Protein AF-A0AAE0E915-F1 (afdb_monomer_lite)

pLDDT: mean 75.35, std 16.64, range [34.5, 95.5]

Radius of gyration: 15.24 Å; chains: 1; bounding box: 32×44×37 Å

Secondary structure (DSSP, 8-state):
-----EE-GGGS-SS-S-TTTT--EEEEE--TT--EE--S-TTS---S-TT--EEEEES-TT-BB---SB-TT--EEEEEEEEEEEEEESB-TT--EEEEEEEEEEEE-GGGGGS--SEE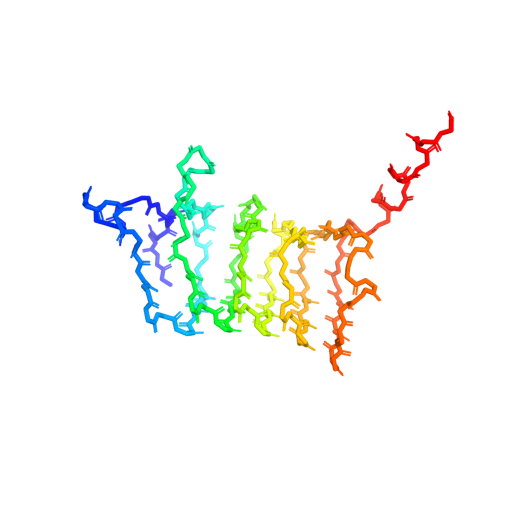EEEEEEE-SSSTTGGG---

Structure (mmCIF, N/CA/C/O backbone):
data_AF-A0AAE0E915-F1
#
_entry.id   AF-A0AAE0E915-F1
#
loop_
_atom_site.group_PDB
_atom_site.id
_atom_site.type_symbol
_atom_site.label_atom_id
_atom_site.label_alt_id
_atom_site.label_comp_id
_atom_site.label_asym_id
_atom_site.label_entity_id
_atom_site.label_seq_id
_atom_site.pdbx_PDB_ins_code
_atom_site.Cartn_x
_atom_site.Cartn_y
_atom_site.Cartn_z
_atom_site.occupancy
_atom_site.B_iso_or_equiv
_atom_site.auth_seq_id
_atom_site.auth_comp_id
_atom_site.auth_asym_id
_atom_site.auth_atom_id
_atom_site.pdbx_PDB_model_num
ATOM 1 N N . MET A 1 1 ? -8.184 -8.675 13.467 1.00 48.00 1 MET A N 1
ATOM 2 C CA . MET A 1 1 ? -7.043 -9.411 14.085 1.00 48.00 1 MET A CA 1
ATOM 3 C C . MET A 1 1 ? -6.338 -8.506 15.096 1.00 48.00 1 MET A C 1
ATOM 5 O O . MET A 1 1 ? -6.139 -7.343 14.780 1.00 48.00 1 MET A O 1
ATOM 9 N N . LYS A 1 2 ? -5.977 -8.981 16.298 1.00 54.91 2 LYS A N 1
ATOM 10 C CA . LYS A 1 2 ? -5.169 -8.201 17.261 1.00 54.91 2 LYS A CA 1
ATOM 11 C C . LYS A 1 2 ? -3.710 -8.648 17.155 1.00 54.91 2 LYS A C 1
ATOM 13 O O . LYS A 1 2 ? -3.443 -9.816 17.411 1.00 54.91 2 LYS A O 1
ATOM 18 N N . GLY A 1 3 ? -2.792 -7.750 16.792 1.00 68.69 3 GLY A N 1
ATOM 19 C CA . GLY A 1 3 ? -1.358 -7.965 17.038 1.00 68.69 3 GLY A CA 1
ATOM 20 C C . GLY A 1 3 ? -0.378 -7.640 15.909 1.00 68.69 3 GLY A C 1
ATOM 21 O O . GLY A 1 3 ? 0.806 -7.506 16.199 1.00 68.69 3 GLY A O 1
ATOM 22 N N . LEU A 1 4 ? -0.814 -7.478 14.654 1.00 70.88 4 LEU A N 1
ATOM 23 C CA . LEU A 1 4 ? 0.121 -7.171 13.565 1.00 70.88 4 LEU A CA 1
ATOM 24 C C . LEU A 1 4 ? 0.373 -5.663 13.487 1.00 70.88 4 LEU A C 1
ATOM 26 O O . LEU A 1 4 ? -0.437 -4.936 12.923 1.00 70.88 4 LEU A O 1
ATOM 30 N N . LYS A 1 5 ? 1.483 -5.211 14.080 1.00 76.94 5 LYS A N 1
ATOM 31 C CA . LYS A 1 5 ? 1.885 -3.794 14.087 1.00 76.94 5 LYS A CA 1
ATOM 32 C C . LYS A 1 5 ? 2.768 -3.389 12.917 1.00 76.94 5 LYS A C 1
ATOM 34 O O . LYS A 1 5 ? 2.686 -2.259 12.445 1.00 76.94 5 LYS A O 1
ATOM 39 N N . CYS A 1 6 ? 3.595 -4.309 12.439 1.00 72.06 6 CYS A N 1
ATOM 40 C CA . CYS A 1 6 ? 4.526 -4.065 11.350 1.00 72.06 6 CYS A CA 1
ATOM 41 C C . CYS A 1 6 ? 4.522 -5.260 10.401 1.00 72.06 6 CYS A C 1
ATOM 43 O O . CYS A 1 6 ? 4.474 -6.410 10.841 1.00 72.06 6 CYS A O 1
ATOM 45 N N . ILE A 1 7 ? 4.577 -4.967 9.107 1.00 71.69 7 ILE A N 1
ATOM 46 C CA . ILE A 1 7 ? 4.914 -5.928 8.059 1.00 71.69 7 ILE A CA 1
ATOM 47 C C . ILE A 1 7 ? 6.316 -5.533 7.612 1.00 71.69 7 ILE A C 1
ATOM 49 O O . ILE A 1 7 ? 6.480 -4.610 6.810 1.00 71.69 7 ILE A O 1
ATOM 53 N N . GLY A 1 8 ? 7.304 -6.172 8.234 1.00 65.75 8 GLY A N 1
ATOM 54 C CA . GLY A 1 8 ? 8.716 -5.848 8.095 1.00 65.75 8 GLY A CA 1
ATOM 55 C C . GLY A 1 8 ? 9.505 -6.906 7.333 1.00 65.75 8 GLY A C 1
ATOM 56 O O . GLY A 1 8 ? 8.958 -7.882 6.808 1.00 65.75 8 GLY A O 1
ATOM 57 N N . SER A 1 9 ? 10.822 -6.687 7.279 1.00 61.41 9 SER A N 1
ATOM 58 C CA . SER A 1 9 ? 11.791 -7.499 6.533 1.00 61.41 9 SER A CA 1
ATOM 59 C C . SER A 1 9 ? 11.772 -9.006 6.871 1.00 61.41 9 SER A C 1
ATOM 61 O O . SER A 1 9 ? 12.296 -9.809 6.102 1.00 61.41 9 SER A O 1
ATOM 63 N N . GLU A 1 10 ? 11.148 -9.404 7.984 1.00 64.44 10 GLU A N 1
ATOM 64 C CA . GLU A 1 10 ? 11.063 -10.788 8.462 1.00 64.44 10 GLU A CA 1
ATOM 65 C C . GLU A 1 10 ? 10.315 -11.717 7.495 1.00 64.44 10 GLU A C 1
ATOM 67 O O . GLU A 1 10 ? 10.558 -12.921 7.482 1.00 64.44 10 GLU A O 1
ATOM 72 N N . LEU A 1 11 ? 9.423 -11.174 6.660 1.00 67.06 11 LEU A N 1
ATOM 73 C CA . LEU A 1 11 ? 8.640 -11.955 5.695 1.00 67.06 11 LEU A CA 1
ATOM 74 C C . LEU A 1 11 ? 9.378 -12.242 4.381 1.00 67.06 11 LEU A C 1
ATOM 76 O O . LEU A 1 11 ? 8.867 -12.984 3.545 1.00 67.06 11 LEU A O 1
ATOM 80 N N . TYR A 1 12 ? 10.553 -11.645 4.180 1.00 65.31 12 TYR A N 1
ATOM 81 C CA . TYR A 1 12 ? 11.208 -11.587 2.874 1.00 65.31 12 TYR A CA 1
ATOM 82 C C . TYR A 1 12 ? 12.417 -12.530 2.737 1.00 65.31 12 TYR A C 1
ATOM 84 O O . TYR A 1 12 ? 13.029 -12.567 1.674 1.00 65.31 12 TYR A O 1
ATOM 92 N N . GLY A 1 13 ? 12.711 -13.326 3.774 1.00 58.28 13 GLY A N 1
ATOM 93 C CA . GLY A 1 13 ? 13.797 -14.313 3.786 1.00 58.28 13 GLY A CA 1
ATOM 94 C C . GLY A 1 13 ? 15.198 -13.702 3.936 1.00 58.28 13 GLY A C 1
ATOM 95 O O . GLY A 1 13 ? 15.431 -12.539 3.612 1.00 58.28 13 GLY A O 1
ATOM 96 N N . GLU A 1 14 ? 16.148 -14.487 4.460 1.00 57.59 14 GLU A N 1
ATOM 97 C CA . GLU A 1 14 ? 17.567 -14.085 4.572 1.00 57.59 14 GLU A CA 1
ATOM 98 C C . GLU A 1 14 ? 18.224 -13.912 3.198 1.00 57.59 14 GLU A C 1
ATOM 100 O O . GLU A 1 14 ? 19.074 -13.039 3.009 1.00 57.59 14 GLU A O 1
ATOM 105 N N . ASP A 1 15 ? 17.787 -14.714 2.229 1.00 57.97 15 ASP A N 1
ATOM 106 C CA . ASP A 1 15 ? 18.219 -14.632 0.845 1.00 57.97 15 ASP A CA 1
ATOM 107 C C . ASP A 1 15 ? 17.390 -13.546 0.144 1.00 57.97 15 ASP A C 1
ATOM 109 O O . ASP A 1 15 ? 16.352 -13.807 -0.463 1.00 57.97 15 ASP A O 1
ATOM 113 N N . ARG A 1 16 ? 17.812 -12.281 0.292 1.00 59.16 16 ARG A N 1
ATOM 114 C CA . ARG A 1 16 ? 17.139 -11.083 -0.257 1.00 59.16 16 ARG A CA 1
ATOM 115 C C . ARG A 1 16 ? 17.108 -11.021 -1.793 1.00 59.16 16 ARG A C 1
ATOM 117 O O . ARG A 1 16 ? 16.941 -9.955 -2.388 1.00 59.16 16 ARG A O 1
ATOM 124 N N . SER A 1 17 ? 17.284 -12.144 -2.474 1.00 62.41 17 SER A N 1
ATOM 125 C CA . SER A 1 17 ? 17.256 -12.245 -3.923 1.00 62.41 17 SER A CA 1
ATOM 126 C C . SER A 1 17 ? 15.804 -12.292 -4.425 1.00 62.41 17 SER A C 1
ATOM 128 O O . SER A 1 17 ? 15.326 -13.294 -4.943 1.00 62.41 17 SER A O 1
ATOM 130 N N . LYS A 1 18 ? 15.110 -11.145 -4.326 1.00 65.25 18 LYS A N 1
ATOM 131 C CA . LYS A 1 18 ? 13.783 -10.880 -4.927 1.00 65.25 18 LYS A CA 1
ATOM 132 C C . LYS A 1 18 ? 12.663 -11.769 -4.349 1.00 65.25 18 LYS A C 1
ATOM 134 O O . LYS A 1 18 ? 12.264 -12.753 -4.978 1.00 65.25 18 LYS A O 1
ATOM 139 N N . PRO A 1 19 ? 12.130 -11.439 -3.168 1.00 71.50 19 PRO A N 1
ATOM 140 C CA . PRO A 1 19 ? 10.968 -12.132 -2.613 1.00 71.50 19 PRO A CA 1
ATOM 141 C C . PRO A 1 19 ? 9.723 -11.933 -3.496 1.00 71.50 19 PRO A C 1
ATOM 143 O O . PRO A 1 19 ? 9.677 -11.040 -4.335 1.00 71.50 19 PRO A O 1
ATOM 146 N N . PHE A 1 20 ? 8.714 -12.792 -3.322 1.00 80.06 20 PHE A N 1
ATOM 147 C CA . PHE A 1 20 ? 7.386 -12.662 -3.946 1.00 80.06 20 PHE A CA 1
ATOM 148 C C . PHE A 1 20 ? 7.366 -12.467 -5.480 1.00 80.06 20 PHE A C 1
ATOM 150 O O . PHE A 1 20 ? 6.481 -11.795 -6.010 1.00 80.06 20 PHE A O 1
ATOM 157 N N . GLN A 1 21 ? 8.282 -13.114 -6.215 1.00 82.69 21 GLN A N 1
ATOM 158 C CA . GLN A 1 21 ? 8.397 -12.962 -7.678 1.00 82.69 21 GLN A CA 1
ATOM 159 C C . GLN A 1 21 ? 7.125 -13.297 -8.463 1.00 82.69 21 GLN A C 1
ATOM 161 O O . GLN A 1 21 ? 6.917 -12.735 -9.528 1.00 82.69 21 GLN A O 1
ATOM 166 N N . SER A 1 22 ? 6.275 -14.184 -7.948 1.00 87.88 22 SER A N 1
ATOM 167 C CA . SER A 1 22 ? 5.040 -14.609 -8.624 1.00 87.88 22 SER A CA 1
ATOM 168 C C . SER A 1 22 ? 3.775 -14.007 -8.010 1.00 87.88 22 SER A C 1
ATOM 170 O O . SER A 1 22 ? 2.668 -14.383 -8.390 1.00 87.88 22 SER A O 1
ATOM 172 N N . LEU A 1 23 ? 3.903 -13.123 -7.014 1.00 90.50 23 LEU A N 1
ATOM 173 C CA . LEU A 1 23 ? 2.746 -12.574 -6.316 1.00 90.50 23 LEU A CA 1
ATOM 174 C C . LEU A 1 23 ? 2.058 -11.519 -7.186 1.00 90.50 23 LEU A C 1
ATOM 176 O O . LEU A 1 23 ? 2.542 -10.399 -7.305 1.00 90.50 23 LEU A O 1
ATOM 180 N N . GLU A 1 24 ? 0.906 -11.866 -7.755 1.00 94.56 24 GLU A N 1
ATOM 181 C CA . GLU A 1 24 ? 0.122 -10.947 -8.592 1.00 94.56 24 GLU A CA 1
ATOM 182 C C . GLU A 1 24 ? -0.895 -10.111 -7.807 1.00 94.56 24 GLU A C 1
ATOM 184 O O . GLU A 1 24 ? -1.254 -9.009 -8.232 1.00 94.56 24 GLU A O 1
ATOM 189 N N . ILE A 1 25 ? -1.380 -10.623 -6.673 1.00 95.06 25 ILE A N 1
ATOM 190 C CA . ILE A 1 25 ? -2.432 -9.990 -5.872 1.00 95.06 25 ILE A CA 1
ATOM 191 C C . ILE A 1 25 ? -1.996 -9.952 -4.411 1.00 95.06 25 ILE A C 1
ATOM 193 O O . ILE A 1 25 ? -1.745 -10.994 -3.810 1.00 95.06 25 ILE A O 1
ATOM 197 N N . LEU A 1 26 ? -1.974 -8.753 -3.831 1.00 92.44 26 LEU A N 1
ATOM 198 C CA . LEU A 1 26 ? -1.704 -8.527 -2.415 1.00 92.44 26 LEU A CA 1
ATOM 199 C C . LEU A 1 26 ? -2.875 -7.773 -1.787 1.00 92.44 26 LEU A C 1
ATOM 201 O O . LEU A 1 26 ? -3.319 -6.743 -2.301 1.00 92.44 26 LEU A O 1
ATOM 205 N N . ARG A 1 27 ? -3.393 -8.304 -0.678 1.00 93.69 27 ARG A N 1
ATOM 206 C CA . ARG A 1 27 ? -4.540 -7.741 0.033 1.00 93.69 27 ARG A CA 1
ATOM 207 C C . ARG A 1 27 ? -4.262 -7.661 1.525 1.00 93.69 27 ARG A C 1
ATOM 209 O O . ARG A 1 27 ? -4.019 -8.679 2.165 1.00 93.69 27 ARG A O 1
ATOM 216 N N . PHE A 1 28 ? -4.387 -6.455 2.060 1.00 91.88 28 PHE A N 1
ATOM 217 C CA . PHE A 1 28 ? -4.407 -6.161 3.483 1.00 91.88 28 PHE A CA 1
ATOM 218 C C . PHE A 1 28 ? -5.797 -5.660 3.857 1.00 91.88 28 PHE A C 1
ATOM 220 O O . PHE A 1 28 ? -6.283 -4.685 3.283 1.00 91.88 28 PHE 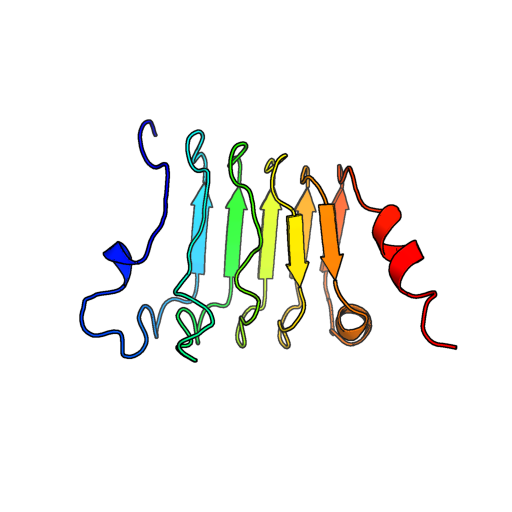A O 1
ATOM 227 N N . GLU A 1 29 ? -6.456 -6.348 4.785 1.00 93.69 29 GLU A N 1
ATOM 228 C CA . GLU A 1 29 ? -7.822 -6.025 5.186 1.00 93.69 29 GLU A CA 1
ATOM 229 C C . GLU A 1 29 ? -8.002 -6.157 6.698 1.00 93.69 29 GLU A C 1
ATOM 231 O O . GLU A 1 29 ? -7.573 -7.147 7.293 1.00 93.69 29 GLU A O 1
ATOM 236 N N . ASP A 1 30 ? -8.649 -5.159 7.304 1.00 93.19 30 ASP A N 1
ATOM 237 C CA . ASP A 1 30 ? -9.015 -5.138 8.727 1.00 93.19 30 ASP A CA 1
ATOM 238 C C . ASP A 1 30 ? -7.815 -5.312 9.686 1.00 93.19 30 ASP A C 1
ATOM 240 O O . ASP A 1 30 ? -7.873 -5.973 10.735 1.00 93.19 30 ASP A O 1
ATOM 244 N N . LEU A 1 31 ? -6.685 -4.700 9.321 1.00 91.31 31 LEU A N 1
ATOM 245 C CA . LEU A 1 31 ? -5.474 -4.665 10.138 1.00 91.31 31 LEU A CA 1
ATOM 246 C C . LEU A 1 31 ? -5.477 -3.418 11.033 1.00 91.31 31 LEU A C 1
ATOM 248 O O . LEU A 1 31 ? -4.739 -2.460 10.819 1.00 91.31 31 LEU A O 1
ATOM 252 N N . GLN A 1 32 ? -6.326 -3.450 12.062 1.00 89.44 32 GLN A N 1
ATOM 253 C CA . GLN A 1 32 ? -6.602 -2.321 12.968 1.00 89.44 32 GLN A CA 1
ATOM 254 C C . GLN A 1 32 ? -5.382 -1.805 13.748 1.00 89.44 32 GLN A C 1
ATOM 256 O O . GLN A 1 32 ? -5.346 -0.648 14.161 1.00 89.44 32 GLN A O 1
ATOM 261 N N . GLU A 1 33 ? -4.387 -2.666 13.960 1.00 90.81 33 GLU A N 1
ATOM 262 C CA . GLU A 1 33 ? -3.171 -2.350 14.713 1.00 90.81 33 GLU A CA 1
ATOM 263 C C . GLU A 1 33 ? -1.948 -2.120 13.819 1.00 90.81 33 GLU A C 1
ATOM 265 O O . GLU A 1 33 ? -0.869 -1.876 14.346 1.00 90.81 33 GLU A O 1
ATOM 270 N N . TRP A 1 34 ? -2.091 -2.215 12.494 1.00 90.75 34 TRP A N 1
ATOM 271 C CA . TRP A 1 34 ? -0.967 -2.106 11.569 1.00 90.75 34 TRP A CA 1
ATOM 272 C C . TRP A 1 34 ? -0.562 -0.651 11.385 1.00 90.75 34 TRP A C 1
ATOM 274 O O . TRP A 1 34 ? -1.363 0.159 10.931 1.00 90.75 34 TRP A O 1
ATOM 284 N N . GLU A 1 35 ? 0.676 -0.329 11.751 1.00 88.56 35 GLU A N 1
ATOM 285 C CA . GLU A 1 35 ? 1.180 1.044 11.794 1.00 88.56 35 GLU A CA 1
ATOM 286 C C . GLU A 1 35 ? 2.134 1.349 10.631 1.00 88.56 35 GLU A C 1
ATOM 288 O O . GLU A 1 35 ? 2.097 2.454 10.092 1.00 88.56 35 GLU A O 1
ATOM 293 N N . HIS A 1 36 ? 2.972 0.383 10.231 1.00 81.44 36 HIS A N 1
ATOM 294 C CA . HIS A 1 36 ? 4.052 0.606 9.262 1.00 81.44 36 HIS A CA 1
ATOM 295 C C . HIS A 1 36 ? 4.196 -0.548 8.264 1.00 81.44 36 HIS A C 1
ATOM 297 O O . HIS A 1 36 ? 4.203 -1.727 8.642 1.00 81.44 36 HIS A O 1
ATOM 303 N N . TRP A 1 37 ? 4.371 -0.200 6.987 1.00 82.06 37 TRP A N 1
ATOM 304 C CA . TRP A 1 37 ? 4.778 -1.123 5.930 1.00 82.06 37 TRP A CA 1
ATOM 305 C C . TRP A 1 37 ? 6.219 -0.824 5.515 1.00 82.06 37 TRP A C 1
ATOM 307 O O . TRP A 1 37 ? 6.486 0.260 5.007 1.00 82.06 37 TRP A O 1
ATOM 317 N N . ASP A 1 38 ? 7.134 -1.777 5.709 1.00 74.31 38 ASP A N 1
ATOM 318 C CA . ASP A 1 38 ? 8.524 -1.666 5.244 1.00 74.31 38 ASP A CA 1
ATOM 319 C C . ASP A 1 38 ? 8.795 -2.731 4.163 1.00 74.31 38 ASP A C 1
ATOM 321 O O . ASP A 1 38 ? 9.242 -3.845 4.465 1.00 74.31 38 ASP A O 1
ATOM 325 N N . PRO A 1 39 ? 8.458 -2.447 2.891 1.00 63.19 39 PRO A N 1
ATOM 326 C CA . PRO A 1 39 ? 8.698 -3.341 1.765 1.00 63.19 39 PRO A CA 1
ATOM 327 C C . PRO A 1 39 ? 10.165 -3.289 1.315 1.00 63.19 39 PRO A C 1
ATOM 329 O O . PRO A 1 39 ? 10.439 -3.021 0.155 1.00 63.19 39 PRO A O 1
ATOM 332 N N . ILE A 1 40 ? 11.096 -3.590 2.225 1.00 59.12 40 ILE A N 1
ATOM 333 C CA . ILE A 1 40 ? 12.549 -3.657 2.005 1.00 59.12 40 ILE A CA 1
ATOM 334 C C . ILE A 1 40 ? 13.160 -2.302 1.619 1.00 59.12 40 ILE A C 1
ATOM 336 O O . ILE A 1 40 ? 12.954 -1.767 0.535 1.00 59.12 40 ILE A O 1
ATOM 340 N N . LYS A 1 41 ? 13.982 -1.783 2.537 1.00 54.22 41 LYS A N 1
ATOM 341 C CA . LYS A 1 41 ? 14.860 -0.610 2.408 1.00 54.22 41 LYS A CA 1
ATOM 342 C C . LYS A 1 41 ? 15.258 -0.295 0.959 1.00 54.22 41 LYS A C 1
ATOM 344 O O . LYS A 1 41 ? 16.089 -0.993 0.386 1.00 54.22 41 LYS A O 1
ATOM 349 N N . GLU A 1 42 ? 14.815 0.865 0.470 1.00 50.59 42 GLU A N 1
ATOM 350 C CA . GLU A 1 42 ? 15.147 1.477 -0.836 1.00 50.59 42 GLU A CA 1
ATOM 351 C C . GLU A 1 42 ? 16.657 1.534 -1.173 1.00 50.59 42 GLU A C 1
ATOM 353 O O . GLU A 1 42 ? 17.046 1.817 -2.303 1.00 50.59 42 GLU A O 1
ATOM 358 N N . LYS A 1 43 ? 17.535 1.277 -0.194 1.00 50.12 43 LYS A N 1
ATOM 359 C CA . LYS A 1 43 ? 18.993 1.240 -0.365 1.00 50.12 43 LYS A CA 1
ATOM 360 C C . LYS A 1 43 ? 19.487 0.000 -1.112 1.00 50.12 43 LYS A C 1
ATOM 362 O O . LYS A 1 43 ? 20.567 0.043 -1.694 1.00 50.12 43 LYS A O 1
ATOM 367 N N . GLU A 1 44 ? 18.719 -1.081 -1.115 1.00 53.06 44 GLU A N 1
ATOM 368 C CA . GLU A 1 44 ? 18.991 -2.270 -1.917 1.00 53.06 44 GLU A CA 1
ATOM 369 C C . GLU A 1 44 ? 17.971 -2.239 -3.060 1.00 53.06 44 GLU A C 1
ATOM 371 O O . GLU A 1 44 ? 16.778 -2.253 -2.792 1.00 53.06 44 GLU A O 1
ATOM 376 N N . HIS A 1 45 ? 18.405 -2.122 -4.321 1.00 53.94 45 HIS A N 1
ATOM 377 C CA . HIS A 1 45 ? 17.543 -2.039 -5.518 1.00 53.94 45 HIS A CA 1
ATOM 378 C C . HIS A 1 45 ? 16.788 -3.365 -5.791 1.00 53.94 45 HIS A C 1
ATOM 380 O O . HIS A 1 45 ? 16.785 -3.890 -6.904 1.00 53.94 45 HIS A O 1
ATOM 386 N N . VAL A 1 46 ? 16.218 -3.973 -4.756 1.00 58.25 46 VAL A N 1
ATOM 387 C CA . VAL A 1 46 ? 15.521 -5.246 -4.798 1.00 58.25 46 VAL A CA 1
ATOM 388 C C . VAL A 1 46 ? 14.053 -4.949 -5.032 1.00 58.25 46 VAL A C 1
ATOM 390 O O . VAL A 1 46 ? 13.350 -4.419 -4.177 1.00 58.25 46 VAL A O 1
ATOM 393 N N . GLU A 1 47 ? 13.585 -5.309 -6.218 1.00 66.44 47 GLU A N 1
ATOM 394 C CA . GLU A 1 47 ? 12.162 -5.329 -6.517 1.00 66.44 47 GLU A CA 1
ATOM 395 C C . GLU A 1 47 ? 11.499 -6.448 -5.702 1.00 66.44 47 GLU A C 1
ATOM 397 O O . GLU A 1 47 ? 11.592 -7.627 -6.038 1.00 66.44 47 GLU A O 1
ATOM 402 N N . THR A 1 48 ? 10.841 -6.066 -4.608 1.00 75.56 48 THR A N 1
ATOM 403 C CA . THR A 1 48 ? 10.109 -6.966 -3.700 1.00 75.56 48 THR A CA 1
ATOM 404 C C . THR A 1 48 ? 8.842 -7.544 -4.338 1.00 75.56 48 THR A C 1
ATOM 406 O O . THR A 1 48 ? 8.342 -8.578 -3.915 1.00 75.56 48 THR A O 1
ATOM 409 N N . PHE A 1 49 ? 8.289 -6.859 -5.341 1.00 83.62 49 PHE A N 1
ATOM 410 C CA . PHE A 1 49 ? 6.985 -7.172 -5.929 1.00 83.62 49 PHE A CA 1
ATOM 411 C C . PHE A 1 49 ? 6.984 -6.981 -7.458 1.00 83.62 49 PHE A C 1
ATOM 413 O O . PHE A 1 49 ? 6.185 -6.200 -7.984 1.00 83.62 49 PHE A O 1
ATOM 420 N N . PRO A 1 50 ? 7.868 -7.666 -8.207 1.00 84.31 50 PRO A N 1
ATOM 421 C CA . PRO A 1 50 ? 8.057 -7.406 -9.638 1.00 84.31 50 PRO A CA 1
ATOM 422 C C . PRO A 1 50 ? 6.811 -7.740 -10.476 1.00 84.31 50 PRO A C 1
ATOM 424 O O . PRO A 1 50 ? 6.547 -7.092 -11.492 1.00 84.31 50 PRO A O 1
ATOM 427 N N . CYS A 1 51 ? 6.007 -8.714 -10.038 1.00 89.75 51 CYS A N 1
ATOM 428 C CA . CYS A 1 51 ? 4.797 -9.168 -10.728 1.00 89.75 51 CYS A CA 1
ATOM 429 C C . CYS A 1 51 ? 3.494 -8.735 -10.048 1.00 89.75 51 CYS A C 1
ATOM 431 O O . CYS A 1 51 ? 2.432 -9.199 -10.453 1.00 89.75 51 CYS A O 1
ATOM 433 N N . LEU A 1 52 ? 3.534 -7.844 -9.052 1.00 91.31 52 LEU A N 1
ATOM 434 C CA . LEU A 1 52 ? 2.316 -7.410 -8.371 1.00 91.31 52 LEU A CA 1
ATOM 435 C C . LEU A 1 52 ? 1.461 -6.546 -9.292 1.00 91.31 52 LEU A C 1
ATOM 437 O O . LEU A 1 52 ? 1.879 -5.470 -9.708 1.00 91.31 52 LEU A O 1
ATOM 441 N N . ARG A 1 53 ? 0.248 -7.021 -9.579 1.00 93.56 53 ARG A N 1
ATOM 442 C CA . ARG A 1 53 ? -0.719 -6.390 -10.486 1.00 93.56 53 ARG A CA 1
ATOM 443 C C . ARG A 1 53 ? -1.854 -5.712 -9.740 1.00 93.56 53 ARG A C 1
ATOM 445 O O . ARG A 1 53 ? -2.362 -4.696 -10.208 1.00 93.56 53 ARG A O 1
ATOM 452 N N . LYS A 1 54 ? -2.263 -6.249 -8.587 1.00 94.81 54 LYS A N 1
ATOM 453 C CA . LYS A 1 54 ? -3.381 -5.710 -7.802 1.00 94.81 54 LYS A CA 1
ATOM 454 C C . LYS A 1 54 ? -3.010 -5.574 -6.333 1.00 94.81 54 LYS A C 1
ATOM 456 O O . LYS A 1 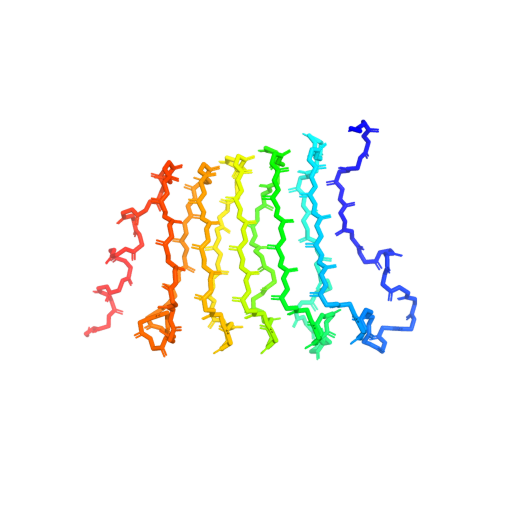54 ? -2.663 -6.565 -5.691 1.00 94.81 54 LYS A O 1
ATOM 461 N N . LEU A 1 55 ? -3.150 -4.363 -5.807 1.00 93.25 55 LEU A N 1
ATOM 462 C CA . LEU A 1 55 ? -2.918 -4.045 -4.404 1.00 93.25 55 LEU A CA 1
ATOM 463 C C . LEU A 1 55 ? -4.200 -3.505 -3.771 1.00 93.25 55 LEU A C 1
ATOM 465 O O . LEU A 1 55 ? -4.804 -2.557 -4.274 1.00 93.25 55 LEU A O 1
ATOM 469 N N . PHE A 1 56 ? -4.595 -4.114 -2.656 1.00 94.50 56 PHE A N 1
ATOM 470 C CA . PHE A 1 56 ? -5.762 -3.725 -1.873 1.00 94.50 56 PHE A CA 1
ATOM 471 C C . PHE A 1 56 ? -5.347 -3.455 -0.426 1.00 94.50 56 PHE A C 1
ATOM 473 O O . PHE A 1 56 ? -4.778 -4.336 0.218 1.00 94.50 56 PHE A O 1
ATOM 480 N N . ILE A 1 57 ? -5.670 -2.273 0.092 1.00 93.69 57 ILE A N 1
ATOM 481 C CA . ILE A 1 57 ? -5.467 -1.896 1.495 1.00 93.69 57 ILE A CA 1
ATOM 482 C C . ILE A 1 57 ? -6.788 -1.333 2.018 1.00 93.69 57 ILE A C 1
ATOM 484 O O . ILE A 1 57 ? -7.235 -0.278 1.580 1.00 93.69 57 ILE A O 1
ATOM 488 N N . VAL A 1 58 ? -7.461 -2.068 2.901 1.00 95.50 58 VAL A N 1
ATOM 489 C CA . VAL A 1 58 ? -8.844 -1.770 3.297 1.00 95.50 58 VAL A CA 1
ATOM 490 C C . VAL A 1 58 ? -9.000 -1.849 4.810 1.00 95.50 58 VAL A C 1
ATOM 492 O O . VAL A 1 58 ? -8.707 -2.881 5.409 1.00 95.50 58 VAL A O 1
ATOM 495 N N . LYS A 1 59 ? -9.540 -0.793 5.429 1.00 94.81 59 LYS A N 1
ATOM 496 C CA . LYS A 1 59 ? -9.793 -0.714 6.879 1.00 94.81 59 LYS A CA 1
ATOM 497 C C . LYS A 1 59 ? -8.515 -0.941 7.691 1.00 94.81 59 LYS A C 1
ATOM 499 O O . LYS A 1 59 ? -8.479 -1.766 8.603 1.00 94.81 59 LYS A O 1
ATOM 504 N N . CYS A 1 60 ? -7.465 -0.203 7.345 1.00 93.56 60 CYS A N 1
ATOM 505 C CA . CYS A 1 60 ? -6.185 -0.202 8.056 1.00 93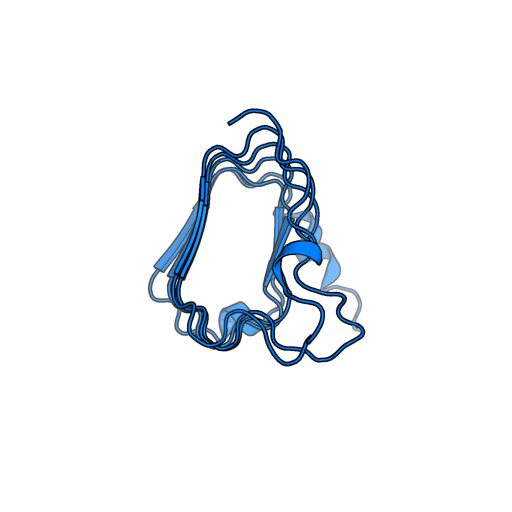.56 60 CYS A CA 1
ATOM 506 C C . CYS A 1 60 ? -5.941 1.208 8.623 1.00 93.56 60 CYS A C 1
ATOM 508 O O . CYS A 1 60 ? -5.149 1.959 8.053 1.00 93.56 60 CYS A O 1
ATOM 510 N N . PRO A 1 61 ? -6.645 1.604 9.699 1.00 91.69 61 PRO A N 1
ATOM 511 C CA . PRO A 1 61 ? -6.730 3.000 10.125 1.00 91.69 61 PRO A CA 1
ATOM 512 C C . PRO A 1 61 ? -5.444 3.542 10.744 1.00 91.69 61 PRO A C 1
ATOM 514 O O . PRO A 1 61 ? -5.232 4.746 10.735 1.00 91.69 61 PRO A O 1
ATOM 517 N N . LYS A 1 62 ? -4.574 2.682 11.290 1.00 91.69 62 LYS A N 1
ATOM 518 C CA . LYS A 1 62 ? -3.295 3.101 11.889 1.00 91.69 62 LYS A CA 1
ATOM 519 C C . LYS A 1 62 ? -2.137 3.128 10.895 1.00 91.69 62 LYS A C 1
ATOM 521 O O . LYS A 1 62 ? -1.070 3.624 11.250 1.00 91.69 62 LYS A O 1
ATOM 526 N N . LEU A 1 63 ? -2.341 2.621 9.677 1.00 90.19 63 LEU A N 1
ATOM 527 C CA . LEU A 1 63 ? -1.275 2.509 8.694 1.00 90.19 63 LEU A CA 1
ATOM 528 C C . LEU A 1 63 ? -0.820 3.904 8.279 1.00 90.19 63 LEU A C 1
ATOM 530 O O . LEU A 1 63 ? -1.592 4.682 7.722 1.00 90.19 63 LEU A O 1
ATOM 534 N N . SER A 1 64 ? 0.448 4.184 8.531 1.00 84.25 64 SER A N 1
ATOM 535 C CA . SER A 1 64 ? 1.089 5.463 8.269 1.00 84.25 64 SER A CA 1
ATOM 536 C C . SER A 1 64 ? 2.343 5.270 7.413 1.00 84.25 64 SER A C 1
ATOM 538 O O . SER A 1 64 ? 2.854 4.158 7.263 1.00 84.25 64 SER A O 1
ATOM 540 N N . GLY A 1 65 ? 2.829 6.362 6.824 1.00 77.25 65 GLY A N 1
ATOM 541 C CA . GLY A 1 65 ? 3.968 6.346 5.907 1.00 77.25 65 GLY A CA 1
ATOM 542 C C . GLY A 1 65 ? 3.554 6.350 4.437 1.00 77.25 65 GLY A C 1
ATOM 543 O O . GLY A 1 65 ? 2.477 6.834 4.087 1.00 77.25 65 GLY A O 1
ATOM 544 N N . GLN A 1 66 ? 4.457 5.862 3.586 1.00 70.38 66 GLN A N 1
ATOM 545 C CA . GLN A 1 66 ? 4.332 5.860 2.129 1.00 70.38 66 GLN A CA 1
ATOM 546 C C . GLN A 1 66 ? 4.268 4.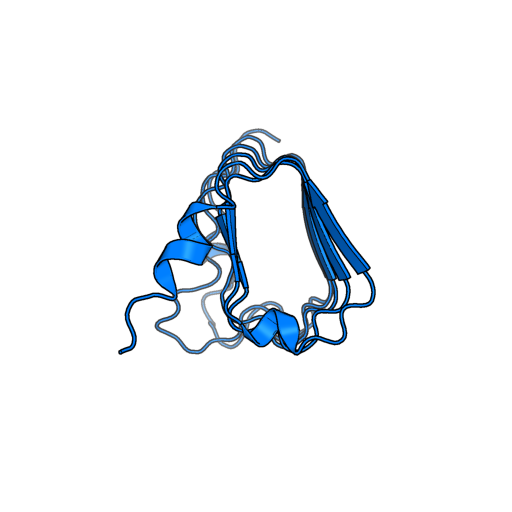426 1.598 1.00 70.38 66 GLN A C 1
ATOM 548 O O . GLN A 1 66 ? 4.828 3.502 2.188 1.00 70.38 66 GLN A O 1
ATOM 553 N N . LEU A 1 67 ? 3.584 4.242 0.470 1.00 75.00 67 LEU A N 1
ATOM 554 C CA . LEU A 1 67 ? 3.609 2.979 -0.264 1.00 75.00 67 LEU A CA 1
ATOM 555 C C . LEU A 1 67 ? 4.982 2.776 -0.925 1.00 75.00 67 LEU A C 1
ATOM 557 O O . LEU A 1 67 ? 5.687 3.758 -1.171 1.00 75.00 67 LEU A O 1
ATOM 561 N N . PRO A 1 68 ? 5.362 1.529 -1.267 1.00 73.50 68 PRO A N 1
ATOM 562 C CA . PRO A 1 68 ? 6.550 1.292 -2.075 1.00 73.50 68 PRO A CA 1
ATOM 563 C C . PRO A 1 68 ? 6.499 2.118 -3.366 1.00 73.50 68 PRO A C 1
ATOM 565 O O . PRO A 1 68 ? 5.552 2.030 -4.147 1.00 73.50 68 PRO A O 1
ATOM 568 N N . ASN A 1 69 ? 7.544 2.916 -3.586 1.00 67.31 69 ASN A N 1
ATOM 569 C CA . ASN A 1 69 ? 7.594 3.909 -4.659 1.00 67.31 69 ASN A CA 1
ATOM 570 C C . ASN A 1 69 ? 7.735 3.297 -6.067 1.00 67.31 69 ASN A C 1
ATOM 572 O O . ASN A 1 69 ? 7.481 3.987 -7.057 1.00 67.31 69 ASN A O 1
ATOM 576 N N . HIS A 1 70 ? 8.118 2.019 -6.172 1.00 76.75 70 HIS A N 1
ATOM 577 C CA . HIS A 1 70 ? 8.307 1.324 -7.443 1.00 76.75 70 HIS A CA 1
ATOM 578 C C . HIS A 1 70 ? 7.526 0.008 -7.505 1.00 76.75 70 HIS A C 1
ATOM 580 O O . HIS A 1 70 ? 7.884 -0.975 -6.858 1.00 76.75 70 HIS A O 1
ATOM 586 N N . LEU A 1 71 ? 6.467 -0.011 -8.318 1.00 83.75 71 LEU A N 1
ATOM 587 C CA . LEU A 1 71 ? 5.644 -1.194 -8.581 1.00 83.75 71 LEU A CA 1
ATOM 588 C C . LEU A 1 71 ? 5.432 -1.329 -10.103 1.00 83.75 71 LEU A C 1
ATOM 590 O O . LEU A 1 71 ? 4.437 -0.833 -10.640 1.00 83.75 71 LEU A O 1
ATOM 594 N N . PRO A 1 72 ? 6.371 -1.963 -10.832 1.00 83.56 72 PRO A N 1
ATOM 595 C CA . PRO A 1 72 ? 6.430 -1.902 -12.298 1.00 83.56 72 PRO A CA 1
ATOM 596 C C . PRO A 1 72 ? 5.267 -2.613 -13.003 1.00 83.56 72 PRO A C 1
ATOM 598 O O . PRO A 1 72 ? 4.963 -2.308 -14.159 1.00 83.56 72 PRO A O 1
ATOM 601 N N . SER A 1 73 ? 4.612 -3.554 -12.320 1.00 89.44 73 SER A N 1
ATOM 602 C CA . SER A 1 73 ? 3.512 -4.349 -12.871 1.00 89.44 73 SER A CA 1
ATOM 603 C C . SER A 1 73 ? 2.129 -3.959 -12.352 1.00 89.44 73 SER A C 1
ATOM 605 O O . SER A 1 73 ? 1.153 -4.573 -12.775 1.00 89.44 73 SER A O 1
ATOM 607 N N . LEU A 1 74 ? 2.020 -2.964 -11.466 1.00 90.00 74 LEU A N 1
ATOM 608 C CA . LEU A 1 74 ? 0.752 -2.673 -10.801 1.00 90.00 74 LEU A CA 1
ATOM 609 C C . LEU A 1 74 ? -0.241 -2.038 -11.775 1.00 90.00 74 LEU A C 1
ATOM 611 O O . LEU A 1 74 ? 0.010 -0.975 -12.333 1.00 90.00 74 LEU A O 1
ATOM 615 N N . GLU A 1 75 ? -1.378 -2.704 -11.936 1.00 91.25 75 GLU A N 1
ATOM 616 C CA . GLU A 1 75 ? -2.493 -2.317 -12.803 1.00 91.25 75 GLU A CA 1
ATOM 617 C C . GLU A 1 75 ? -3.630 -1.690 -11.987 1.00 91.25 75 GLU A C 1
ATOM 619 O O . GLU A 1 75 ? -4.273 -0.746 -12.445 1.00 91.25 75 GLU A O 1
ATOM 624 N N . LYS A 1 76 ? -3.855 -2.182 -10.758 1.00 91.88 76 LYS A N 1
ATOM 625 C CA . LYS A 1 76 ? -4.951 -1.751 -9.885 1.00 91.88 76 LYS A CA 1
ATOM 626 C C . LYS A 1 76 ? -4.489 -1.446 -8.464 1.00 91.88 76 LYS A C 1
ATOM 628 O O . LYS A 1 76 ? -3.911 -2.312 -7.802 1.00 91.88 76 LYS A O 1
ATOM 633 N N . LEU A 1 77 ? -4.852 -0.263 -7.974 1.00 91.12 77 LEU A N 1
ATOM 634 C CA . LEU A 1 77 ? -4.661 0.160 -6.588 1.00 91.12 77 LEU A CA 1
ATOM 635 C C . LEU A 1 77 ? -6.004 0.524 -5.948 1.00 91.12 77 LEU A C 1
ATOM 637 O O . LEU A 1 77 ? -6.719 1.385 -6.456 1.00 91.12 77 LEU A O 1
ATOM 641 N N . VAL A 1 78 ? -6.326 -0.120 -4.824 1.00 93.38 78 VAL A N 1
ATOM 642 C CA . VAL A 1 78 ? -7.518 0.179 -4.019 1.00 93.38 78 VAL A CA 1
ATOM 643 C C . VAL A 1 78 ? -7.118 0.453 -2.574 1.00 93.38 78 VAL A C 1
ATOM 645 O O . VAL A 1 78 ? -6.543 -0.415 -1.916 1.00 93.38 78 VAL A O 1
ATOM 648 N N . ILE A 1 79 ? -7.473 1.633 -2.072 1.00 92.56 79 ILE A N 1
ATOM 649 C CA . ILE A 1 79 ? -7.229 2.073 -0.697 1.00 92.56 79 ILE A CA 1
ATOM 650 C C . ILE A 1 79 ? -8.544 2.570 -0.112 1.00 92.56 79 ILE A C 1
ATOM 652 O O . ILE A 1 79 ? -9.159 3.472 -0.675 1.00 92.56 79 ILE A O 1
ATOM 656 N N . LYS A 1 80 ? -8.992 1.981 1.000 1.00 94.94 80 LYS A N 1
ATOM 657 C CA . LYS A 1 80 ? -10.255 2.356 1.649 1.00 94.94 80 LYS A CA 1
ATOM 658 C C . LYS A 1 80 ? -10.121 2.421 3.160 1.00 94.94 80 LYS A C 1
ATOM 660 O O . LYS A 1 80 ? -9.653 1.450 3.749 1.00 94.94 80 LYS A O 1
ATOM 665 N N . ASN A 1 81 ? -10.612 3.491 3.786 1.00 94.56 81 ASN A N 1
ATOM 666 C CA . ASN A 1 81 ? -10.647 3.646 5.247 1.00 94.56 81 ASN A CA 1
ATOM 667 C C . ASN A 1 81 ? -9.249 3.454 5.876 1.00 94.56 81 ASN A C 1
ATOM 669 O O . ASN A 1 81 ? -9.017 2.541 6.674 1.00 94.56 81 ASN A O 1
ATOM 673 N N . CYS A 1 82 ? -8.302 4.274 5.421 1.00 92.75 82 CYS A N 1
ATOM 674 C CA . CYS A 1 82 ? -6.901 4.304 5.838 1.00 92.75 82 CYS A CA 1
ATOM 675 C C . CYS A 1 82 ? -6.508 5.744 6.186 1.00 92.75 82 CYS A C 1
ATOM 677 O O . CYS A 1 82 ? -5.723 6.385 5.486 1.00 92.75 82 CYS A O 1
ATOM 679 N N . GLU A 1 83 ? -7.077 6.269 7.268 1.00 90.62 83 GLU A N 1
ATOM 680 C CA . GLU A 1 83 ? -7.109 7.700 7.596 1.00 90.62 83 GLU A CA 1
ATOM 681 C C . GLU A 1 83 ? -5.730 8.305 7.896 1.00 90.62 83 GLU A C 1
ATOM 683 O O . GLU A 1 83 ? -5.585 9.523 7.923 1.00 90.62 83 GLU A O 1
ATOM 688 N N . GLN A 1 84 ? -4.717 7.470 8.135 1.00 89.94 84 GLN A N 1
ATOM 689 C CA . GLN A 1 84 ? -3.347 7.893 8.432 1.00 89.94 84 GLN A CA 1
ATOM 690 C C . GLN A 1 84 ? -2.407 7.785 7.219 1.00 89.94 84 GLN A C 1
ATOM 692 O O . GLN A 1 84 ? -1.298 8.321 7.267 1.00 89.94 84 GLN A O 1
ATOM 697 N N . LEU A 1 85 ? -2.846 7.141 6.131 1.00 88.12 85 LEU A N 1
ATOM 698 C CA . LEU A 1 85 ? -2.003 6.814 4.983 1.00 88.12 85 LEU A CA 1
ATOM 699 C C . LEU A 1 85 ? -1.913 7.980 3.993 1.00 88.12 85 LEU A C 1
ATOM 701 O O . LEU A 1 85 ? -2.936 8.494 3.530 1.00 88.12 85 LEU A O 1
ATOM 705 N N . VAL A 1 86 ? -0.683 8.338 3.614 1.00 85.25 86 VAL A N 1
ATOM 706 C CA . VAL A 1 86 ? -0.401 9.246 2.496 1.00 85.25 86 VAL A CA 1
ATOM 707 C C . VAL A 1 86 ? 0.011 8.415 1.288 1.00 85.25 86 VAL A C 1
ATOM 709 O O . VAL A 1 86 ? 1.002 7.688 1.316 1.00 85.25 86 VAL A O 1
ATOM 712 N N . VAL A 1 87 ? -0.759 8.514 0.210 1.00 80.06 87 VAL A N 1
ATOM 713 C CA . VAL A 1 87 ? -0.561 7.687 -0.983 1.00 80.06 87 VAL A CA 1
ATOM 714 C C . VAL A 1 87 ? 0.426 8.365 -1.927 1.00 80.06 87 VAL A C 1
ATOM 716 O O . VAL A 1 87 ? 0.087 9.372 -2.540 1.00 80.06 87 VAL A O 1
ATOM 719 N N . SER A 1 88 ? 1.636 7.824 -2.072 1.00 75.56 88 SER A N 1
ATOM 720 C CA . SER A 1 88 ? 2.605 8.273 -3.078 1.00 75.56 88 SER A CA 1
ATOM 721 C C . SER A 1 88 ? 2.567 7.387 -4.324 1.00 75.56 88 SER A C 1
ATOM 723 O O . SER A 1 88 ? 2.604 6.162 -4.236 1.00 75.56 88 SER A O 1
ATOM 725 N N . CYS A 1 89 ? 2.531 8.008 -5.505 1.00 68.75 89 CYS A N 1
ATOM 726 C CA . CYS A 1 89 ? 2.551 7.296 -6.788 1.00 68.75 89 CYS A CA 1
ATOM 727 C C . CYS A 1 89 ? 3.551 7.982 -7.725 1.00 68.75 89 CYS A C 1
ATOM 729 O O . CYS A 1 89 ? 3.186 8.839 -8.531 1.00 68.75 89 CYS A O 1
ATOM 731 N N . SER A 1 90 ? 4.835 7.654 -7.578 1.00 66.25 90 SER A N 1
ATOM 732 C CA . SER A 1 90 ? 5.925 8.272 -8.346 1.00 66.25 90 SER A CA 1
ATOM 733 C C . SER A 1 90 ? 6.429 7.397 -9.504 1.00 66.25 90 SER A C 1
ATOM 735 O O . SER A 1 90 ? 6.932 7.948 -10.487 1.00 66.25 90 SER A O 1
ATOM 737 N N . SER A 1 91 ? 6.265 6.064 -9.433 1.00 71.62 91 SER A N 1
ATOM 738 C CA . SER A 1 91 ? 6.698 5.111 -10.471 1.00 71.62 91 SER A CA 1
ATOM 739 C C . SER A 1 91 ? 5.812 3.853 -10.540 1.00 71.62 91 SER A C 1
ATOM 741 O O . SER A 1 91 ? 6.173 2.776 -10.060 1.00 71.62 91 SER A O 1
ATOM 743 N N . ILE A 1 92 ? 4.632 3.996 -11.159 1.00 79.25 92 ILE A N 1
ATOM 744 C CA . ILE A 1 92 ? 3.651 2.912 -11.354 1.00 79.25 92 ILE A CA 1
ATOM 745 C C . ILE A 1 92 ? 3.159 2.902 -12.818 1.00 79.25 92 ILE A C 1
ATOM 747 O O . ILE A 1 92 ? 2.044 3.332 -13.111 1.00 79.25 92 ILE A O 1
ATOM 751 N N . PRO A 1 93 ? 4.002 2.482 -13.778 1.00 79.25 93 PRO A N 1
ATOM 752 C CA . PRO A 1 93 ? 3.799 2.758 -15.204 1.00 79.25 93 PRO A CA 1
ATOM 753 C C . PRO A 1 93 ? 2.598 2.044 -15.839 1.00 79.25 93 PRO A C 1
ATOM 755 O O . PRO A 1 93 ? 2.137 2.469 -16.894 1.00 79.25 93 PRO A O 1
ATOM 758 N N . LYS A 1 94 ? 2.104 0.959 -15.232 1.00 85.94 94 LYS A N 1
ATOM 759 C CA . LYS A 1 94 ? 0.981 0.163 -15.756 1.00 85.94 94 LYS A CA 1
ATOM 760 C C . LYS A 1 94 ? -0.357 0.455 -15.077 1.00 85.94 94 LYS A C 1
ATOM 762 O O . LYS A 1 94 ? -1.344 -0.201 -15.404 1.00 85.94 94 LYS A O 1
ATOM 767 N N . LEU A 1 95 ? -0.406 1.410 -14.147 1.00 86.00 95 LEU A N 1
ATOM 768 C CA . LEU A 1 95 ? -1.610 1.668 -13.368 1.00 86.00 95 LEU A CA 1
ATOM 769 C C . LEU A 1 95 ? -2.736 2.159 -14.285 1.00 86.00 95 LEU A C 1
ATOM 771 O O . LEU A 1 95 ? -2.591 3.175 -14.965 1.00 86.00 95 LEU A O 1
ATOM 775 N N . CYS A 1 96 ? -3.857 1.440 -14.283 1.00 86.81 96 CYS A N 1
ATOM 776 C CA . CYS A 1 96 ? -5.037 1.746 -15.091 1.00 86.81 96 CYS A CA 1
ATOM 777 C C . CYS A 1 96 ? -6.319 1.888 -14.251 1.00 86.81 96 CYS A C 1
ATOM 779 O O . CYS A 1 96 ? -7.276 2.519 -14.704 1.00 86.81 96 CYS A O 1
ATOM 781 N N . GLU A 1 97 ? -6.332 1.364 -13.023 1.00 88.94 97 GLU A N 1
ATOM 782 C CA . GLU A 1 97 ? -7.447 1.473 -12.081 1.00 88.94 97 GLU A CA 1
ATOM 783 C C . GLU A 1 97 ? -6.970 2.010 -10.725 1.00 88.94 97 GLU A C 1
ATOM 785 O O . GLU A 1 97 ? -6.162 1.376 -10.041 1.00 88.94 97 GLU A O 1
ATOM 790 N N . LEU A 1 98 ? -7.507 3.161 -10.316 1.00 87.38 98 LEU A N 1
ATOM 791 C CA . LEU A 1 98 ? -7.214 3.791 -9.030 1.00 87.38 98 LEU A CA 1
ATOM 792 C C . LEU A 1 98 ? -8.503 4.070 -8.255 1.00 87.38 98 LEU A C 1
ATOM 794 O O . LEU A 1 98 ? -9.373 4.800 -8.727 1.00 87.38 98 LEU A O 1
ATOM 798 N N . GLU A 1 99 ? -8.603 3.528 -7.047 1.00 90.94 99 GLU A N 1
ATOM 799 C CA . GLU A 1 99 ? -9.706 3.791 -6.124 1.00 90.94 99 GLU A CA 1
ATOM 800 C C . GLU A 1 99 ? -9.148 4.143 -4.744 1.00 90.94 99 GLU A C 1
ATOM 802 O O . GLU A 1 99 ? -8.527 3.308 -4.087 1.00 90.94 99 GLU A O 1
ATOM 807 N N . ILE A 1 100 ? -9.359 5.381 -4.307 1.00 89.25 100 ILE A N 1
ATOM 808 C CA . ILE A 1 100 ? -8.937 5.874 -2.996 1.00 89.25 100 ILE A CA 1
ATOM 809 C C . ILE A 1 100 ? -10.145 6.500 -2.308 1.00 89.25 100 ILE A C 1
ATOM 811 O O . ILE A 1 100 ? -10.721 7.463 -2.812 1.00 89.25 100 ILE A O 1
ATOM 815 N N . ASP A 1 101 ? -10.502 5.964 -1.146 1.00 92.25 101 ASP A N 1
ATOM 816 C CA . ASP A 1 101 ? -11.604 6.452 -0.323 1.00 92.25 101 ASP A CA 1
ATOM 817 C C . ASP A 1 101 ? -11.206 6.509 1.156 1.00 92.25 101 ASP A C 1
ATOM 819 O O . ASP A 1 101 ? -10.913 5.486 1.774 1.00 92.25 101 ASP A O 1
ATOM 823 N N . GLY A 1 102 ? -11.196 7.697 1.755 1.00 91.06 102 GLY A N 1
ATOM 824 C CA . GLY A 1 102 ? -10.912 7.844 3.185 1.00 91.06 102 GLY A CA 1
ATOM 825 C C . GLY A 1 102 ? -9.437 7.629 3.517 1.00 91.06 102 GLY A C 1
ATOM 826 O O . GLY A 1 102 ? -9.106 6.732 4.293 1.00 91.06 102 GLY A O 1
ATOM 827 N N . CYS A 1 103 ? -8.550 8.434 2.925 1.00 88.56 103 CYS A N 1
ATOM 828 C CA . CYS A 1 103 ? -7.126 8.469 3.265 1.00 88.56 103 CYS A CA 1
ATOM 829 C C . CYS A 1 103 ? -6.683 9.860 3.729 1.00 88.56 103 CYS A C 1
ATOM 831 O O . CYS A 1 103 ? -7.379 10.855 3.510 1.00 88.56 103 CYS A O 1
ATOM 833 N N . ARG A 1 104 ? -5.506 9.940 4.362 1.00 87.94 104 ARG A N 1
ATOM 834 C CA . ARG A 1 104 ? -4.954 11.222 4.820 1.00 87.94 104 ARG A CA 1
ATOM 835 C C . ARG A 1 104 ? -4.706 12.157 3.644 1.00 87.94 104 ARG A C 1
ATOM 837 O O . ARG A 1 104 ? -5.157 13.292 3.654 1.00 87.94 104 ARG A O 1
ATOM 844 N N . GLY A 1 105 ? -4.004 11.677 2.625 1.00 84.56 105 GLY A N 1
ATOM 845 C CA . GLY A 1 105 ? -3.571 12.510 1.511 1.00 84.56 105 GLY A CA 1
ATOM 846 C C . GLY A 1 105 ? -3.040 11.690 0.349 1.00 84.56 105 GLY A C 1
ATOM 847 O O . GLY A 1 105 ? -2.918 10.464 0.434 1.00 84.56 105 GLY A O 1
ATOM 848 N N . MET A 1 106 ? -2.706 12.377 -0.739 1.00 78.38 106 MET A N 1
ATOM 849 C CA . MET A 1 106 ? -2.130 11.766 -1.930 1.00 78.38 106 MET A CA 1
ATOM 850 C C . MET A 1 106 ? -1.069 12.687 -2.544 1.00 78.38 106 MET A C 1
ATOM 852 O O . MET A 1 106 ? -1.280 13.887 -2.674 1.00 78.38 106 MET A O 1
ATOM 856 N N . ALA A 1 107 ? 0.061 12.105 -2.937 1.00 75.44 107 ALA A N 1
ATOM 857 C CA . ALA A 1 107 ? 1.222 12.763 -3.518 1.00 75.44 107 ALA A CA 1
ATOM 858 C C . ALA A 1 107 ? 1.609 12.049 -4.819 1.00 75.44 107 ALA A C 1
ATOM 860 O O . ALA A 1 107 ? 2.351 11.062 -4.842 1.00 75.44 107 ALA A O 1
ATOM 861 N N . CYS A 1 108 ? 1.073 12.527 -5.932 1.00 68.56 108 CYS A N 1
ATOM 862 C CA . CYS A 1 108 ? 1.328 11.951 -7.241 1.00 68.56 108 CYS A CA 1
ATOM 863 C C . CYS A 1 108 ? 2.015 12.986 -8.119 1.00 68.56 108 CYS A C 1
ATOM 865 O O . CYS A 1 108 ? 1.465 14.062 -8.340 1.00 68.56 108 CYS A O 1
ATOM 867 N N . ASN A 1 109 ? 3.206 12.672 -8.630 1.00 62.62 109 ASN A N 1
ATOM 868 C CA . ASN A 1 109 ? 3.847 13.569 -9.585 1.00 62.62 109 ASN A CA 1
ATOM 869 C C . ASN A 1 109 ? 3.121 13.513 -10.943 1.00 62.62 109 ASN A C 1
ATOM 871 O O . ASN A 1 109 ? 2.367 12.580 -11.246 1.00 62.62 109 ASN A O 1
ATOM 875 N N . SER A 1 110 ? 3.363 14.529 -11.767 1.00 48.34 110 SER A N 1
ATOM 876 C CA . SER A 1 110 ? 2.715 14.796 -13.058 1.00 48.34 110 SER A CA 1
ATOM 877 C C . SER A 1 110 ? 2.701 13.638 -14.074 1.00 48.34 110 SER A C 1
ATOM 879 O O . SER A 1 110 ? 1.974 13.721 -15.066 1.00 48.34 110 SER A O 1
ATOM 881 N N . ARG A 1 111 ? 3.393 12.512 -13.826 1.00 50.66 111 ARG A N 1
ATOM 882 C CA . ARG A 1 111 ? 3.300 11.299 -14.657 1.00 50.66 111 ARG A CA 1
ATOM 883 C C . ARG A 1 111 ? 1.980 10.545 -14.535 1.00 50.66 111 ARG A C 1
ATOM 885 O O . ARG A 1 111 ? 1.664 9.794 -15.452 1.00 50.66 111 ARG A O 1
ATOM 892 N N . ILE A 1 112 ? 1.163 10.787 -13.505 1.00 51.81 112 ILE A N 1
ATOM 893 C CA . ILE A 1 112 ? -0.203 10.232 -13.481 1.00 51.81 112 ILE A CA 1
ATOM 894 C C . ILE A 1 112 ? -1.050 10.762 -14.642 1.00 51.81 112 ILE A C 1
ATOM 896 O O . ILE A 1 112 ? -1.874 10.027 -15.178 1.00 51.81 112 ILE A O 1
ATOM 900 N N . ARG A 1 113 ? -0.785 11.985 -15.123 1.00 48.19 113 ARG A N 1
ATOM 901 C CA . ARG A 1 113 ? -1.454 12.525 -16.320 1.00 48.19 113 ARG A CA 1
ATOM 902 C C . ARG A 1 113 ? -1.085 11.785 -17.613 1.00 48.19 113 ARG A C 1
ATOM 904 O O . ARG A 1 113 ? -1.758 11.972 -18.618 1.00 48.19 113 ARG A O 1
ATOM 911 N N . SER A 1 114 ? -0.029 10.968 -17.593 1.00 51.44 114 SER A N 1
ATOM 912 C CA . SER A 1 114 ? 0.430 10.156 -18.726 1.00 51.44 114 SER A CA 1
ATOM 913 C C . SER A 1 114 ? -0.024 8.693 -18.642 1.00 51.44 114 SER A C 1
ATOM 915 O O . SER A 1 114 ? 0.303 7.910 -19.535 1.00 51.44 114 SER A O 1
ATOM 917 N N . LEU A 1 115 ? -0.737 8.297 -17.583 1.00 56.69 115 LEU A N 1
ATOM 918 C CA . LEU A 1 115 ? -1.270 6.946 -17.447 1.00 56.69 115 LEU A CA 1
ATOM 919 C C . LEU A 1 115 ? -2.577 6.828 -18.242 1.00 56.69 115 LEU A C 1
ATOM 921 O O . LEU A 1 115 ? -3.439 7.703 -18.163 1.00 56.69 115 LEU A O 1
ATOM 925 N N . SER A 1 116 ? -2.755 5.729 -18.981 1.00 63.44 116 SER A N 1
ATOM 926 C CA . SER A 1 116 ? -4.037 5.355 -19.599 1.00 63.44 116 SER A CA 1
ATOM 927 C C . SER A 1 116 ? -5.009 4.841 -18.531 1.00 63.44 116 SER A C 1
ATOM 929 O O . SER A 1 116 ? -5.400 3.675 -18.530 1.00 63.44 116 SER A O 1
ATOM 931 N N . LEU A 1 117 ? -5.336 5.701 -17.564 1.00 68.88 117 LEU A N 1
ATOM 932 C CA . LEU A 1 117 ? -6.267 5.376 -16.493 1.00 68.88 117 LEU A CA 1
ATOM 933 C C . LEU A 1 117 ? -7.658 5.200 -17.091 1.00 68.88 117 LEU A C 1
ATOM 935 O O . LEU A 1 117 ? -8.236 6.131 -17.645 1.00 68.88 117 LEU A O 1
ATOM 939 N N . ASN A 1 118 ? -8.190 3.993 -16.950 1.00 78.56 118 ASN A N 1
ATOM 940 C CA . ASN A 1 118 ? -9.546 3.662 -17.363 1.00 78.56 118 ASN A CA 1
ATOM 941 C C . ASN A 1 118 ? -10.557 4.068 -16.286 1.00 78.56 118 ASN A C 1
ATOM 943 O O . ASN A 1 118 ? -11.705 4.372 -16.596 1.00 78.56 118 ASN A O 1
ATOM 947 N N . SER A 1 119 ? -10.138 4.056 -15.017 1.00 80.56 119 SER A N 1
ATOM 948 C CA . SER A 1 119 ? -10.998 4.353 -13.876 1.00 80.56 119 SER A CA 1
ATOM 949 C C . SER A 1 119 ? -10.207 5.029 -12.764 1.00 80.56 119 SER A C 1
ATOM 951 O O . SER A 1 119 ? -9.210 4.485 -12.287 1.00 80.56 119 SER A O 1
ATOM 953 N N . VAL A 1 120 ? -10.684 6.194 -12.323 1.00 83.56 120 VAL A N 1
ATOM 954 C CA . VAL A 1 120 ? -10.158 6.920 -11.163 1.00 83.56 120 VAL A CA 1
ATOM 955 C C . VAL A 1 120 ? -11.325 7.314 -10.271 1.00 83.56 120 VAL A C 1
ATOM 957 O O . VAL A 1 120 ? -12.274 7.950 -10.723 1.00 83.56 120 VAL A O 1
ATOM 960 N N . THR A 1 121 ? -11.266 6.938 -9.000 1.00 85.56 121 THR A N 1
ATOM 961 C CA . THR A 1 121 ? -12.229 7.353 -7.977 1.00 85.56 121 THR A CA 1
ATOM 962 C C . THR A 1 121 ? -11.464 7.824 -6.755 1.00 85.56 121 THR A C 1
ATOM 964 O O . THR A 1 121 ? -10.672 7.069 -6.198 1.00 85.56 121 THR A O 1
ATOM 967 N N . LEU A 1 122 ? -11.686 9.080 -6.373 1.00 86.25 122 LEU A N 1
ATOM 968 C CA . LEU A 1 122 ? -11.045 9.732 -5.238 1.00 86.25 122 LEU A CA 1
ATOM 969 C C . LEU A 1 122 ? -12.139 10.359 -4.372 1.00 86.25 122 LEU A C 1
ATOM 971 O O . LEU A 1 122 ? -12.887 11.213 -4.849 1.00 86.25 122 LEU A O 1
ATOM 975 N N . SER A 1 123 ? -12.237 9.944 -3.115 1.00 86.81 123 SER A N 1
ATOM 976 C CA . SER A 1 123 ? -13.210 10.475 -2.160 1.00 86.81 123 SER A CA 1
ATOM 977 C C . SER A 1 123 ? -12.632 10.538 -0.750 1.00 86.81 123 SER A C 1
ATOM 979 O O . SER A 1 123 ? -11.734 9.779 -0.392 1.00 86.81 123 SER A O 1
ATOM 981 N N . ASN A 1 124 ? -13.151 11.459 0.066 1.00 86.31 124 ASN A N 1
ATOM 982 C CA . ASN A 1 124 ? -12.799 11.580 1.486 1.00 86.31 124 ASN A CA 1
ATOM 983 C C . ASN A 1 124 ? -11.276 11.688 1.745 1.00 86.31 124 ASN A C 1
ATOM 985 O O . ASN A 1 124 ? -10.749 11.043 2.648 1.00 86.31 124 ASN A O 1
ATOM 989 N N . ILE A 1 125 ? -10.570 12.486 0.936 1.00 82.75 125 ILE A N 1
ATOM 990 C CA . ILE A 1 125 ? -9.129 12.756 1.077 1.00 82.75 125 ILE A CA 1
ATOM 991 C C . ILE A 1 125 ? -8.954 14.097 1.796 1.00 82.75 125 ILE A C 1
ATOM 993 O O . ILE A 1 125 ? -9.518 15.096 1.354 1.00 82.75 125 ILE A O 1
ATOM 997 N N . LEU A 1 126 ? -8.198 14.121 2.897 1.00 73.88 126 LEU A N 1
ATOM 998 C CA . LEU A 1 126 ? -8.090 15.303 3.768 1.00 73.88 126 LEU A CA 1
ATOM 999 C C . LEU A 1 126 ? -7.054 16.330 3.280 1.00 73.88 126 LEU A C 1
ATOM 1001 O O . LEU A 1 126 ? -7.312 17.528 3.309 1.00 73.88 126 LEU A O 1
ATOM 1005 N N . GLU A 1 127 ? -5.894 15.870 2.818 1.00 71.62 127 GLU A N 1
ATOM 1006 C CA . GLU A 1 127 ? -4.727 16.698 2.480 1.00 71.62 127 GLU A CA 1
ATOM 1007 C C . GLU A 1 127 ? -4.483 16.719 0.954 1.00 71.62 127 GLU A C 1
ATOM 1009 O O . GLU A 1 127 ? -3.401 16.386 0.471 1.00 71.62 127 GLU A O 1
ATOM 1014 N N . PHE A 1 128 ? -5.515 17.052 0.166 1.00 61.25 128 PHE A N 1
ATOM 1015 C CA . PHE A 1 128 ? -5.434 17.090 -1.306 1.00 61.25 128 PHE A CA 1
ATOM 1016 C C . PHE A 1 128 ? -4.831 18.405 -1.855 1.00 61.25 128 PHE A C 1
ATOM 1018 O O . PHE A 1 128 ? -4.161 18.394 -2.886 1.00 61.25 128 PHE A O 1
ATOM 1025 N N . ASP A 1 129 ? -5.017 19.533 -1.155 1.00 50.16 129 ASP A N 1
ATOM 1026 C CA . ASP A 1 129 ? -4.760 20.883 -1.693 1.00 50.16 129 ASP A CA 1
ATOM 1027 C C . ASP A 1 129 ? -3.341 21.447 -1.455 1.00 50.16 129 ASP A C 1
ATOM 1029 O O . ASP A 1 129 ? -2.893 22.318 -2.206 1.00 50.16 129 ASP A O 1
ATOM 1033 N N . ASP A 1 130 ? -2.593 20.960 -0.458 1.00 47.88 130 ASP A N 1
ATOM 1034 C CA . ASP A 1 130 ? -1.256 21.501 -0.140 1.00 47.88 130 ASP A CA 1
ATOM 1035 C C . ASP A 1 130 ? -0.172 21.086 -1.151 1.00 47.88 130 ASP A C 1
ATOM 1037 O O . ASP A 1 130 ? 0.857 21.754 -1.285 1.00 47.88 130 ASP A O 1
ATOM 1041 N N . TRP A 1 131 ? -0.417 20.035 -1.936 1.00 46.34 131 TRP A N 1
ATOM 1042 C CA . TRP A 1 131 ? 0.535 19.532 -2.930 1.00 46.34 131 TRP A CA 1
ATOM 1043 C C . TRP A 1 131 ? 0.565 20.335 -4.233 1.00 46.34 131 TRP A C 1
ATOM 1045 O O . TRP A 1 131 ? 1.641 20.523 -4.799 1.00 46.34 131 TRP A O 1
ATOM 1055 N N . LEU A 1 132 ? -0.563 20.899 -4.685 1.00 42.31 132 LEU A N 1
ATOM 1056 C CA . LEU A 1 132 ? -0.574 21.781 -5.866 1.00 42.31 132 LEU A CA 1
ATOM 1057 C C . LEU A 1 132 ? 0.246 23.063 -5.644 1.00 42.31 132 LEU A C 1
ATOM 1059 O O . LEU A 1 132 ? 0.664 23.710 -6.602 1.00 42.31 132 LEU A O 1
ATOM 1063 N N . ARG A 1 133 ? 0.514 23.431 -4.384 1.00 42.56 133 ARG A N 1
ATOM 1064 C CA . ARG A 1 133 ? 1.344 24.593 -4.042 1.00 42.56 133 ARG A CA 1
ATOM 1065 C C . ARG A 1 133 ? 2.845 24.314 -4.140 1.00 42.56 133 ARG A C 1
ATOM 1067 O O . ARG A 1 133 ? 3.609 25.270 -4.254 1.00 42.56 133 ARG A O 1
ATOM 1074 N N . GLN A 1 134 ? 3.275 23.049 -4.133 1.00 43.25 134 GLN A N 1
ATOM 1075 C CA . GLN A 1 134 ? 4.697 22.686 -4.199 1.00 43.25 134 GLN A CA 1
ATOM 1076 C C . GLN A 1 134 ? 5.258 22.614 -5.633 1.00 43.25 134 GLN A C 1
ATOM 1078 O O . GLN A 1 134 ? 6.475 22.598 -5.792 1.00 43.25 134 GLN A O 1
ATOM 1083 N N . GLU A 1 135 ? 4.422 22.679 -6.679 1.00 39.66 135 GLU A N 1
ATOM 1084 C CA . GLU A 1 135 ? 4.888 22.817 -8.076 1.00 39.66 135 GLU A CA 1
ATOM 1085 C C . GLU A 1 135 ? 5.261 24.269 -8.473 1.00 39.66 135 GLU A C 1
ATOM 1087 O O . GLU A 1 135 ? 5.673 24.503 -9.604 1.00 39.66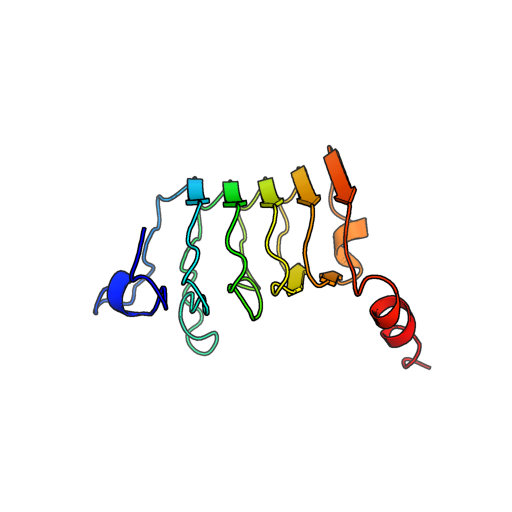 135 GLU A O 1
ATOM 1092 N N . ASN A 1 136 ? 5.194 25.254 -7.562 1.00 35.25 136 ASN A N 1
ATOM 1093 C CA . ASN A 1 136 ? 5.485 26.670 -7.869 1.00 35.25 136 ASN A CA 1
ATOM 1094 C C . ASN A 1 136 ? 6.917 27.151 -7.549 1.00 35.25 136 ASN A C 1
ATOM 1096 O O . ASN A 1 136 ? 7.164 28.355 -7.554 1.00 35.25 136 ASN A O 1
ATOM 1100 N N . PHE A 1 137 ? 7.882 26.256 -7.316 1.00 37.62 137 PHE A N 1
ATOM 1101 C CA . PHE A 1 137 ? 9.298 26.639 -7.185 1.00 37.62 137 PHE A CA 1
ATOM 1102 C C . PHE A 1 137 ? 10.185 25.935 -8.215 1.00 37.62 137 PHE A C 1
ATOM 1104 O O . PHE A 1 137 ? 11.135 25.236 -7.874 1.00 37.62 137 PHE A O 1
ATOM 1111 N N . GLN A 1 138 ? 9.884 26.152 -9.492 1.00 40.19 138 GLN A N 1
ATOM 1112 C CA . GLN A 1 138 ? 10.890 26.148 -10.553 1.00 40.19 138 GLN A CA 1
ATOM 1113 C C . GLN A 1 138 ? 10.614 27.331 -11.488 1.00 40.19 138 GLN A C 1
ATOM 1115 O O . GLN A 1 138 ? 9.900 27.189 -12.473 1.00 40.19 138 GLN A O 1
ATOM 1120 N N . ASN A 1 139 ? 11.153 28.497 -11.134 1.00 34.50 139 ASN A N 1
ATOM 1121 C CA . ASN A 1 139 ? 11.494 29.592 -12.045 1.00 34.50 139 ASN A CA 1
ATOM 1122 C C . ASN A 1 139 ? 12.770 30.252 -11.526 1.00 34.50 139 ASN A C 1
ATOM 1124 O O . ASN A 1 139 ? 12.802 30.554 -10.311 1.00 34.50 139 ASN A O 1
#

Organism: NCBI:txid43782

Foldseek 3Di:
DPDAAEPDPPVCDPPVQAAPAPAQEDEDEQQQNHAEYPLDDPVPVHDNAANHAEYYHEQHQNHADEDPAEHARHQEYAAYNHAHYEYEHEHHANHQYEHHERYAYYHYPPCVVVHNHPYYHYYNYNHYPPNVVVVPPDD

Sequence (139 aa):
MKGLKCIGSELYGEDRSKPFQSLEILRFEDLQEWEHWDPIKEKEHVETFPCLRKLFIVKCPKLSGQLPNHLPSLEKLVIKNCEQLVVSCSSIPKLCELEIDGCRGMACNSRIRSLSLNSVTLSNILEFDDWLRQENFQN

InterPro domains:
  IPR032675 Leucine-rich repeat domain superfamily [G3DSA:3.80.10.10] (2-100)